Protein AF-A0A5B7CHC3-F1 (afdb_monomer)

Nearest PDB structures (foldseek):
  8jx8-assembly1_B  TM=6.098E-01  e=3.410E-05  Rattus norvegicus
  8jxa-assembly1_A  TM=5.174E-01  e=4.612E-05  Rattus norvegicus
  1xka-assembly1_L  TM=4.747E-01  e=7.038E-05  Homo sapiens
  1xkb-assembly1_A  TM=4.483E-01  e=3.410E-05  Homo sapiens
  3f6u-assembly1_L  TM=4.468E-01  e=1.949E-03  Homo sapiens

Solvent-accessible surface area (backbone atoms only — not comparable to full-atom values): 8204 Å² total; per-residue (Å²): 134,84,84,80,86,73,74,73,55,30,58,83,71,70,64,59,68,54,24,94,64,35,47,69,41,65,45,91,86,50,66,46,71,43,46,56,80,39,37,39,67,76,48,90,62,36,52,48,38,6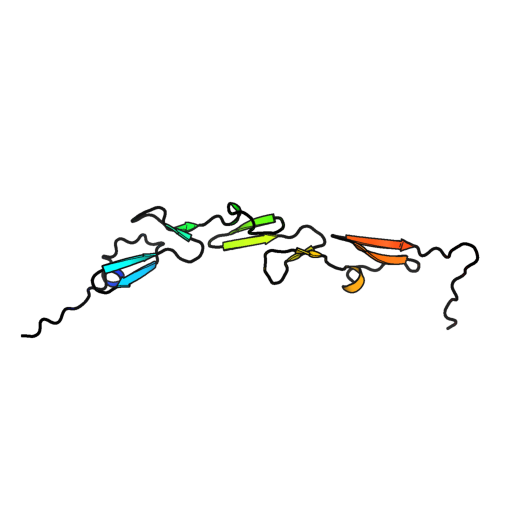9,43,62,52,65,80,46,83,89,63,35,74,64,44,64,44,66,45,94,47,39,66,46,46,45,51,60,80,40,37,40,69,34,95,83,55,26,45,64,41,68,45,49,41,60,80,71,57,79,54,83,56,57,99,63,34,46,68,41,67,44,94,44,40,68,46,65,40,73,69,74,67,58,94,95,54,79,85,83,73,84,84,125

Mean predicted aligned error: 8.52 Å

Foldseek 3Di:
DDDDDDADQCVVVVNQLEAPQWDWAGDRPHIDTHHDAQWDAPDRSGHTDGDQCVVPPQQAPDDWAGDRNGIAHDDDAQWDQDPVRHYTDGDFCQVVVVDDADPQWDWDGDRRDIDTDGPDDDPPDDDDDPDD

pLDDT: mean 89.43, std 10.65, range [47.16, 97.75]

Radius of gyration: 30.05 Å; Cα contacts (8 Å, |Δi|>4): 217; chains: 1; bounding box: 63×32×96 Å

InterPro domains:
  IPR000152 EGF-type aspartate/asparagine hydroxylation site [PS00010] (24-35)
  IPR000152 EGF-type aspartate/asparagine hydroxylation site [PS00010] (64-75)
  IPR000742 EGF-like domain [PS01186] (73-88)
  IPR000742 EGF-like domain [PS50026] (7-45)
  IPR000742 EGF-like domain [PS50026] (50-89)
  IPR000742 EGF-like domain [SM00181] (10-49)
  IPR000742 EGF-like domain [SM00181] (53-89)
  IPR001881 EGF-like calcium-binding domain [SM00179] (7-49)
  IPR001881 EGF-like calcium-binding domain [SM00179] (50-89)
  IPR001881 EGF-like calcium-binding domain [SM00179] (90-131)
  IPR009030 Growth factor receptor cysteine-rich domain superfamily [SSF57184] (2-128)
  IPR018097 EGF-like calcium-binding, conserved site [PS01187] (90-116)
  IPR026823 Complement Clr-like EGF domain [PF12662] (70-93)
  IPR049883 NOTCH1, EGF-like calcium-binding domain [PF07645] (7-48)
  IPR052080 von Willebrand factor C/EGF & Fibrillin [PTHR47333] (6-126)

Organism: Portunus trituberculatus (NCBI:txid210409)

Sequence (132 aa):
MYISDTDIDECEERLSGCHYTQICTNTWGSYVCSCAQGFRSAGPGQPCLDIDECKLRDRCQHQCHNTHGSYVCLCPPGYRLNHNQRTCDDIDECIEQSVKCGVEEVCFNQRGSYRCVAMRCPPGYQRDLPTG

Secondary structure (DSSP, 8-state):
---------TTTTT-S---TTSEEEEETTEEEEEPPTTEEE-STTPPEEE--GGGSTTS-SSEEEEETTEEEEEPPTTEEE-TTSSSEEEP-TTTTTS----TTEEEEEETTEEEEEE-PPPTT--------

Structure (mmCIF, N/CA/C/O backbone):
data_AF-A0A5B7CHC3-F1
#
_entry.id   AF-A0A5B7CHC3-F1
#
loop_
_atom_site.group_PDB
_atom_site.id
_atom_site.type_symbol
_atom_site.label_atom_id
_atom_site.label_alt_id
_atom_site.label_comp_id
_atom_site.label_asym_id
_atom_site.label_entity_id
_atom_site.label_seq_id
_atom_site.pdbx_PDB_ins_code
_atom_site.Cartn_x
_atom_site.Cartn_y
_atom_site.Cartn_z
_atom_site.occupancy
_atom_site.B_iso_or_equiv
_atom_site.auth_seq_id
_atom_site.auth_comp_id
_atom_site.auth_asym_id
_atom_site.auth_atom_id
_atom_site.pdbx_PDB_model_num
ATOM 1 N N . MET A 1 1 ? 20.941 -21.489 -51.635 1.00 53.12 1 MET A N 1
ATOM 2 C CA . MET A 1 1 ? 21.599 -20.882 -50.460 1.00 53.12 1 MET A CA 1
ATOM 3 C C . MET A 1 1 ? 20.494 -20.409 -49.542 1.00 53.12 1 MET A C 1
ATOM 5 O O . MET A 1 1 ? 19.716 -19.569 -49.970 1.00 53.12 1 MET A O 1
ATOM 9 N N . TYR A 1 2 ? 20.356 -21.005 -48.361 1.00 61.88 2 TYR A N 1
ATOM 10 C CA . TYR A 1 2 ? 19.452 -20.482 -47.340 1.00 61.88 2 TYR A CA 1
ATOM 11 C C . TYR A 1 2 ? 20.246 -19.444 -46.556 1.00 61.88 2 TYR A C 1
ATOM 13 O O . TYR A 1 2 ? 21.268 -19.785 -45.966 1.00 61.88 2 TYR A O 1
ATOM 21 N N . ILE A 1 3 ? 19.837 -18.181 -46.630 1.00 73.69 3 ILE A N 1
ATOM 22 C CA . ILE A 1 3 ? 20.342 -17.157 -45.720 1.00 73.69 3 ILE A CA 1
ATOM 23 C C . ILE A 1 3 ? 19.657 -17.455 -44.386 1.00 73.69 3 ILE A C 1
ATOM 25 O O . ILE A 1 3 ? 18.435 -17.351 -44.294 1.00 73.69 3 ILE A O 1
ATOM 29 N N . SER A 1 4 ? 20.417 -17.939 -43.404 1.00 77.88 4 SER A N 1
ATOM 30 C CA . SER A 1 4 ? 19.936 -18.058 -42.031 1.00 77.88 4 SER A CA 1
ATOM 31 C C . SER A 1 4 ? 20.089 -16.694 -41.380 1.00 77.88 4 SER A C 1
ATOM 33 O O . SER A 1 4 ? 21.214 -16.242 -41.172 1.00 77.88 4 SER A O 1
ATOM 35 N N . ASP A 1 5 ? 18.967 -16.044 -41.115 1.00 84.50 5 ASP A N 1
ATOM 36 C CA . ASP A 1 5 ? 18.957 -14.811 -40.346 1.00 84.50 5 ASP A CA 1
ATOM 37 C C . ASP A 1 5 ? 19.073 -15.163 -38.862 1.00 84.50 5 ASP A C 1
ATOM 39 O O . ASP A 1 5 ? 18.313 -15.992 -38.348 1.00 84.50 5 ASP A O 1
ATOM 43 N N . THR A 1 6 ? 20.083 -14.605 -38.205 1.00 90.44 6 THR A N 1
ATOM 44 C CA . THR A 1 6 ? 20.342 -14.816 -36.784 1.00 90.44 6 THR A CA 1
ATOM 45 C C . THR A 1 6 ? 20.194 -13.492 -36.080 1.00 90.44 6 THR A C 1
ATOM 47 O O . THR A 1 6 ? 20.844 -12.514 -36.443 1.00 90.44 6 THR A O 1
ATOM 50 N N . ASP A 1 7 ? 19.361 -13.504 -35.057 1.00 94.62 7 ASP A N 1
ATOM 51 C CA . ASP A 1 7 ? 19.134 -12.357 -34.206 1.00 94.62 7 ASP A CA 1
ATOM 52 C C . ASP A 1 7 ? 20.403 -11.993 -33.425 1.00 94.62 7 ASP A C 1
ATOM 54 O O . ASP A 1 7 ? 21.139 -12.880 -32.978 1.00 94.62 7 ASP A O 1
ATOM 58 N N . ILE A 1 8 ? 20.665 -10.696 -33.282 1.00 94.81 8 ILE A N 1
ATOM 59 C CA . ILE A 1 8 ? 21.730 -10.189 -32.417 1.00 94.81 8 ILE A CA 1
ATOM 60 C C . ILE A 1 8 ? 21.075 -9.887 -31.082 1.00 94.81 8 ILE A C 1
ATOM 62 O O . ILE A 1 8 ? 20.232 -9.006 -31.022 1.00 94.81 8 ILE A O 1
ATOM 66 N N . ASP A 1 9 ? 21.491 -10.564 -30.015 1.00 96.31 9 ASP A N 1
ATOM 67 C CA . ASP A 1 9 ? 20.992 -10.236 -28.684 1.00 96.31 9 ASP A CA 1
ATOM 68 C C . ASP A 1 9 ? 21.631 -8.933 -28.189 1.00 96.31 9 ASP A C 1
ATOM 70 O O . ASP A 1 9 ? 22.742 -8.920 -27.652 1.00 96.31 9 ASP A O 1
ATOM 74 N N . GLU A 1 10 ? 20.946 -7.802 -28.370 1.00 96.00 10 GLU A N 1
ATOM 75 C CA . GLU A 1 10 ? 21.506 -6.504 -27.994 1.00 96.00 10 GLU A CA 1
ATOM 76 C C . GLU A 1 10 ? 21.632 -6.327 -26.473 1.00 96.00 10 GLU A C 1
ATOM 78 O O . GLU A 1 10 ? 22.340 -5.419 -26.015 1.00 96.00 10 GLU A O 1
ATOM 83 N N . CYS A 1 11 ? 20.968 -7.171 -25.675 1.00 95.25 11 CYS A N 1
ATOM 84 C CA . CYS A 1 11 ? 21.082 -7.162 -24.220 1.00 95.25 11 CYS A CA 1
ATOM 85 C C . CYS A 1 11 ? 22.401 -7.798 -23.765 1.00 95.25 11 CYS A C 1
ATOM 87 O O . CYS A 1 11 ? 23.096 -7.212 -22.929 1.00 95.25 11 CYS A O 1
ATOM 89 N N . GLU A 1 12 ? 22.770 -8.944 -24.339 1.00 95.69 12 GLU A N 1
ATOM 90 C CA . GLU A 1 12 ? 24.031 -9.638 -24.041 1.00 95.69 12 GLU A CA 1
ATOM 91 C C . GLU A 1 12 ? 25.236 -8.924 -24.673 1.00 95.69 12 GLU A C 1
ATOM 93 O O . GLU A 1 12 ? 26.270 -8.733 -24.027 1.00 95.69 12 GLU A O 1
ATOM 98 N N . GLU A 1 13 ? 25.076 -8.411 -25.897 1.00 94.12 13 GLU A N 1
ATOM 99 C CA . GLU A 1 13 ? 26.128 -7.691 -26.630 1.00 94.12 13 GLU A CA 1
ATOM 100 C C . GLU A 1 13 ? 26.333 -6.242 -26.138 1.00 94.12 13 GLU A C 1
ATOM 102 O O . GLU A 1 13 ? 27.208 -5.520 -26.620 1.00 94.12 13 GLU A O 1
ATOM 107 N N . ARG A 1 14 ? 25.555 -5.795 -25.138 1.00 87.38 14 ARG A N 1
ATOM 108 C CA . ARG A 1 14 ? 25.598 -4.436 -24.553 1.00 87.38 14 ARG A CA 1
ATOM 109 C C . ARG A 1 14 ? 25.327 -3.323 -25.576 1.00 87.38 14 ARG A C 1
ATOM 111 O O . ARG A 1 14 ? 25.846 -2.212 -25.446 1.00 87.38 14 ARG A O 1
ATOM 118 N N . LEU A 1 15 ? 24.487 -3.612 -26.566 1.00 92.06 15 LEU A N 1
ATOM 119 C CA . LEU A 1 15 ? 24.080 -2.696 -27.635 1.00 92.06 15 LEU A CA 1
ATOM 120 C C . LEU A 1 15 ? 22.699 -2.065 -27.391 1.00 92.06 15 LEU A C 1
ATOM 122 O O . LEU A 1 15 ? 22.321 -1.133 -28.095 1.00 92.06 15 LEU A O 1
ATOM 126 N N . SER A 1 16 ? 21.970 -2.511 -26.364 1.00 87.12 16 SER A N 1
ATOM 127 C CA . SER A 1 16 ? 20.583 -2.118 -26.093 1.00 87.12 16 SER A CA 1
ATOM 128 C C . SER A 1 16 ? 20.361 -0.647 -25.721 1.00 87.12 16 SER A C 1
ATOM 130 O O . SER A 1 16 ? 19.226 -0.194 -25.643 1.00 87.12 16 SER A O 1
ATOM 132 N N . GLY A 1 17 ? 21.394 0.151 -25.432 1.00 89.56 17 GLY A N 1
ATOM 133 C CA . GLY A 1 17 ? 21.225 1.571 -25.066 1.00 89.56 17 GLY A CA 1
ATOM 134 C C . GLY A 1 17 ? 20.269 1.835 -23.882 1.00 89.56 17 GLY A C 1
ATOM 135 O O . GLY A 1 17 ? 19.917 2.989 -23.622 1.00 89.56 17 GLY A O 1
ATOM 136 N N . CYS A 1 18 ? 19.832 0.787 -23.172 1.00 92.06 18 CYS A N 1
ATOM 137 C CA . CYS A 1 18 ? 18.957 0.883 -22.021 1.00 92.06 18 CYS A CA 1
ATOM 138 C C . CYS A 1 18 ? 19.725 1.534 -20.874 1.00 92.06 18 CYS A C 1
ATOM 140 O O . CYS A 1 18 ? 20.927 1.319 -20.690 1.00 92.06 18 CYS A O 1
ATOM 142 N N . HIS A 1 19 ? 19.022 2.308 -20.054 1.00 93.81 19 HIS A N 1
ATOM 143 C CA . HIS A 1 19 ? 19.611 2.770 -18.806 1.00 93.81 19 HIS A CA 1
ATOM 144 C C . HIS A 1 19 ? 19.874 1.569 -17.882 1.00 93.81 19 HIS A C 1
ATOM 146 O O . HIS A 1 19 ? 19.094 0.623 -17.871 1.00 93.81 19 HIS A O 1
ATOM 152 N N . TYR A 1 20 ? 20.913 1.608 -17.040 1.00 91.38 20 TYR A N 1
ATOM 153 C CA . TYR A 1 20 ? 21.279 0.469 -16.176 1.00 91.38 20 TYR A CA 1
ATOM 154 C C . TYR A 1 20 ? 20.204 0.077 -15.139 1.00 91.38 20 TYR A C 1
ATOM 156 O O . TYR A 1 20 ? 20.304 -0.973 -14.514 1.00 91.38 20 TYR A O 1
ATOM 164 N N . THR A 1 21 ? 19.194 0.929 -14.931 1.00 92.81 21 THR A N 1
ATOM 165 C CA . THR A 1 21 ? 18.031 0.649 -14.065 1.00 92.81 21 THR A CA 1
ATOM 166 C C . THR A 1 21 ? 16.830 0.079 -14.823 1.00 92.81 21 THR A C 1
ATOM 168 O O . THR A 1 21 ? 15.804 -0.199 -14.209 1.00 92.81 21 THR A O 1
ATOM 171 N N . GLN A 1 22 ? 16.935 -0.070 -16.145 1.00 94.19 22 GLN A N 1
ATOM 172 C CA . GLN A 1 22 ? 15.923 -0.683 -16.998 1.00 94.19 22 GLN A CA 1
ATOM 173 C C . GLN A 1 22 ? 16.234 -2.163 -17.218 1.00 94.19 22 GLN A C 1
ATOM 175 O O . GLN A 1 22 ? 17.388 -2.583 -17.258 1.00 94.19 22 GLN A O 1
ATOM 180 N N . ILE A 1 23 ? 15.177 -2.944 -17.401 1.00 94.62 23 ILE A N 1
ATOM 181 C CA . ILE A 1 23 ? 15.239 -4.338 -17.817 1.00 94.62 23 ILE A CA 1
ATOM 182 C C . ILE A 1 23 ? 15.304 -4.350 -19.343 1.00 94.62 23 ILE A C 1
ATOM 184 O O . ILE A 1 23 ? 14.398 -3.835 -20.006 1.00 94.62 23 ILE A O 1
ATOM 188 N N . CYS A 1 24 ? 16.375 -4.927 -19.883 1.00 95.00 24 CYS A N 1
ATOM 189 C CA . CYS A 1 24 ? 16.508 -5.190 -21.309 1.00 95.00 24 CYS A CA 1
ATOM 190 C C . CYS A 1 24 ? 15.850 -6.528 -21.647 1.00 95.00 24 CYS A C 1
ATOM 192 O O . CYS A 1 24 ? 16.056 -7.523 -20.952 1.00 95.00 24 CYS A O 1
ATOM 194 N N . THR A 1 25 ? 15.041 -6.551 -22.698 1.00 96.69 25 THR A N 1
ATOM 195 C CA . THR A 1 25 ? 14.453 -7.773 -23.244 1.00 96.69 25 THR A CA 1
ATOM 196 C C . THR A 1 25 ? 14.730 -7.815 -24.734 1.00 96.69 25 THR A C 1
ATOM 198 O O . THR A 1 25 ? 14.245 -6.954 -25.468 1.00 96.69 25 THR A O 1
ATOM 201 N N . ASN A 1 26 ? 15.516 -8.803 -25.159 1.00 96.62 26 ASN A N 1
ATOM 202 C CA . ASN A 1 26 ? 15.815 -9.028 -26.563 1.00 96.62 26 ASN A CA 1
ATOM 203 C C . ASN A 1 26 ? 14.550 -9.485 -27.313 1.00 96.62 26 ASN A C 1
ATOM 205 O O . ASN A 1 26 ? 13.728 -10.240 -26.781 1.00 96.62 26 ASN A O 1
ATOM 209 N N . THR A 1 27 ? 14.377 -9.006 -28.537 1.00 96.44 27 THR A N 1
ATOM 210 C CA . THR A 1 27 ? 13.275 -9.358 -29.432 1.00 96.44 27 THR A CA 1
ATOM 211 C C . THR A 1 27 ? 13.824 -9.605 -30.832 1.00 96.44 27 THR A C 1
ATOM 213 O O . THR A 1 27 ? 14.905 -9.168 -31.178 1.00 96.44 27 THR A O 1
ATOM 216 N N . TRP A 1 28 ? 13.086 -10.304 -31.686 1.00 95.69 28 TRP A N 1
ATOM 217 C CA . TRP A 1 28 ? 13.629 -10.595 -33.010 1.00 95.69 28 TRP A CA 1
ATOM 218 C C . TRP A 1 28 ? 13.777 -9.312 -33.850 1.00 95.69 28 TRP A C 1
ATOM 220 O O . TRP A 1 28 ? 12.777 -8.664 -34.178 1.00 95.69 28 TRP A O 1
ATOM 230 N N . GLY A 1 29 ? 15.019 -8.958 -34.183 1.00 93.19 29 GLY A N 1
ATOM 231 C CA . GLY A 1 29 ? 15.400 -7.765 -34.937 1.00 93.19 29 GLY A CA 1
ATOM 232 C C . GLY A 1 29 ? 15.408 -6.453 -34.141 1.00 93.19 29 GLY A C 1
ATOM 233 O O . GLY A 1 29 ? 15.448 -5.393 -34.771 1.00 93.19 29 GLY A O 1
ATOM 234 N N . SER A 1 30 ? 15.297 -6.490 -32.805 1.00 94.69 30 SER A N 1
ATOM 235 C CA . SER A 1 30 ? 15.323 -5.302 -31.931 1.00 94.69 30 SER A CA 1
ATOM 236 C C . SER A 1 30 ? 15.413 -5.699 -30.453 1.00 94.69 30 SER A C 1
ATOM 238 O O . SER A 1 30 ? 15.229 -6.840 -30.078 1.00 94.69 30 SER A O 1
ATOM 240 N N . TYR A 1 31 ? 15.441 -4.730 -29.550 1.00 94.94 31 TYR A N 1
ATOM 241 C CA . TYR A 1 31 ? 15.246 -4.946 -28.117 1.00 94.94 31 TYR A CA 1
ATOM 242 C C . TYR A 1 31 ? 14.164 -4.018 -27.552 1.00 94.94 31 TYR A C 1
ATOM 244 O O . TYR A 1 31 ? 13.751 -3.036 -28.179 1.00 94.94 31 TYR A O 1
ATOM 252 N N . VAL A 1 32 ? 13.723 -4.304 -26.327 1.00 94.19 32 VAL A N 1
ATOM 253 C CA . VAL A 1 32 ? 12.817 -3.457 -25.545 1.00 94.19 32 VAL A CA 1
ATOM 254 C C . VAL A 1 32 ? 13.449 -3.142 -24.193 1.00 94.19 32 VAL A C 1
ATOM 256 O O . VAL A 1 32 ? 13.830 -4.041 -23.446 1.00 94.19 32 VAL A O 1
ATOM 259 N N . CYS A 1 33 ? 13.512 -1.854 -23.848 1.00 94.12 33 CYS A N 1
ATOM 260 C CA . CYS A 1 33 ? 13.847 -1.398 -22.500 1.00 94.12 33 CYS A CA 1
ATOM 261 C C . CYS A 1 33 ? 12.557 -1.153 -21.713 1.00 94.12 33 CYS A C 1
ATOM 263 O O . CYS A 1 33 ? 11.695 -0.383 -22.144 1.00 94.12 33 CYS A O 1
ATOM 265 N N . SER A 1 34 ? 12.434 -1.757 -20.537 1.00 94.50 34 SER A N 1
ATOM 266 C CA . SER A 1 34 ? 11.274 -1.582 -19.661 1.00 94.50 34 SER A CA 1
ATOM 267 C C . SER A 1 34 ? 11.697 -1.289 -18.224 1.00 94.50 34 SER A C 1
ATOM 269 O O . SER A 1 34 ? 12.839 -1.518 -17.835 1.00 94.50 34 SER A O 1
ATOM 271 N N . CYS A 1 35 ? 10.788 -0.735 -17.428 1.00 96.31 35 CYS A N 1
ATOM 272 C CA . CYS A 1 35 ? 11.009 -0.559 -15.998 1.00 96.31 35 CYS A CA 1
ATOM 273 C C . CYS A 1 35 ? 10.357 -1.699 -15.219 1.00 96.31 35 CYS A C 1
ATOM 275 O O . CYS A 1 35 ? 9.326 -2.228 -15.637 1.00 96.31 35 CYS A O 1
ATOM 277 N N . ALA A 1 36 ? 10.947 -2.050 -14.075 1.00 95.62 36 ALA A N 1
ATOM 278 C CA . ALA A 1 36 ? 10.325 -2.977 -13.139 1.00 95.62 36 ALA A CA 1
ATOM 279 C C . ALA A 1 36 ? 8.940 -2.467 -12.696 1.00 95.62 36 ALA A C 1
ATOM 281 O O . ALA A 1 36 ? 8.640 -1.271 -12.771 1.00 95.62 36 ALA A O 1
ATOM 282 N N . GLN A 1 37 ? 8.091 -3.376 -12.214 1.00 95.19 37 GLN A N 1
ATOM 283 C CA . GLN A 1 37 ? 6.788 -3.007 -11.662 1.00 95.19 37 GLN A CA 1
ATOM 284 C C . GLN A 1 37 ? 6.951 -1.966 -10.541 1.00 95.19 37 GLN A C 1
ATOM 286 O O . GLN A 1 37 ? 7.862 -2.080 -9.727 1.00 95.19 37 GLN A O 1
ATOM 291 N N . GLY A 1 38 ? 6.081 -0.950 -10.525 1.00 95.69 38 GLY A N 1
ATOM 292 C CA . GLY A 1 38 ? 6.177 0.181 -9.590 1.00 95.69 38 GLY A CA 1
ATOM 293 C C . GLY A 1 38 ? 7.069 1.326 -10.081 1.00 95.69 38 GLY A C 1
ATOM 294 O O . GLY A 1 38 ? 7.177 2.350 -9.419 1.00 95.69 38 GLY 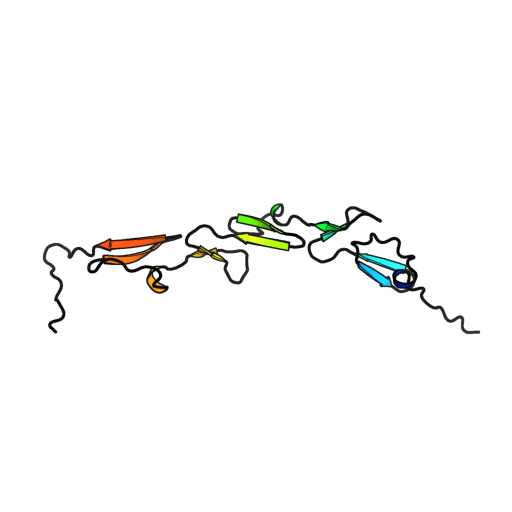A O 1
ATOM 295 N N . PHE A 1 39 ? 7.668 1.208 -11.271 1.00 96.88 39 PHE A N 1
ATOM 296 C CA . PHE A 1 39 ? 8.528 2.241 -11.843 1.00 96.88 39 PHE A CA 1
ATOM 297 C C . PHE A 1 39 ? 8.070 2.676 -13.234 1.00 96.88 39 PHE A C 1
ATOM 299 O O . PHE A 1 39 ? 7.481 1.916 -14.003 1.00 96.88 39 PHE A O 1
ATOM 306 N N . ARG A 1 40 ? 8.396 3.918 -13.590 1.00 94.25 40 ARG A N 1
ATOM 307 C CA . ARG A 1 40 ? 8.143 4.510 -14.908 1.00 94.25 40 ARG A CA 1
ATOM 308 C C . ARG A 1 40 ? 9.433 5.026 -15.531 1.00 94.25 40 ARG A C 1
ATOM 310 O O . ARG A 1 40 ? 10.299 5.552 -14.835 1.00 94.25 40 ARG A O 1
ATOM 317 N N . SER A 1 41 ? 9.543 4.951 -16.855 1.00 91.44 41 SER A N 1
ATOM 318 C CA . SER A 1 41 ? 10.669 5.553 -17.572 1.00 91.44 41 SER A CA 1
ATOM 319 C C . SER A 1 41 ? 10.568 7.080 -17.546 1.00 91.44 41 SER A C 1
ATOM 321 O O . SER A 1 41 ? 9.516 7.633 -17.879 1.00 91.44 41 SER A O 1
ATOM 323 N N . ALA A 1 42 ? 11.661 7.773 -17.229 1.00 89.75 42 ALA A N 1
ATOM 324 C CA . ALA A 1 42 ? 11.751 9.226 -17.408 1.00 89.75 42 ALA A CA 1
ATOM 325 C C . ALA A 1 42 ? 12.007 9.657 -18.870 1.00 89.75 42 ALA A C 1
ATOM 327 O O . ALA A 1 42 ? 12.008 10.849 -19.163 1.00 89.75 42 ALA A O 1
ATOM 328 N N . GLY A 1 43 ? 12.200 8.701 -19.783 1.00 85.12 43 GLY A N 1
ATOM 329 C CA . GLY A 1 43 ? 12.469 8.910 -21.207 1.00 85.12 43 GLY A CA 1
ATOM 330 C C . GLY A 1 43 ? 13.451 7.865 -21.759 1.00 85.12 43 GLY A C 1
ATOM 331 O O . GLY A 1 43 ? 13.931 7.020 -20.997 1.00 85.12 43 GLY A O 1
ATOM 332 N N . PRO A 1 44 ? 13.768 7.901 -23.066 1.00 79.62 44 PRO A N 1
ATOM 333 C CA . PRO A 1 44 ? 14.799 7.049 -23.660 1.00 79.62 44 PRO A CA 1
ATOM 334 C C . PRO A 1 44 ? 16.167 7.289 -23.005 1.00 79.62 44 PRO A C 1
ATOM 336 O O . PRO A 1 44 ? 16.567 8.438 -22.815 1.00 79.62 44 PRO A O 1
ATOM 339 N N . GLY A 1 45 ? 16.870 6.220 -22.622 1.00 80.75 45 GLY A N 1
ATOM 340 C CA . GLY A 1 45 ? 18.179 6.300 -21.955 1.00 80.75 45 GLY A CA 1
ATOM 341 C C . GLY A 1 45 ? 18.165 6.923 -20.549 1.00 80.75 45 GLY A C 1
ATOM 342 O O . GLY A 1 45 ? 19.225 7.153 -19.972 1.00 80.75 45 GLY A O 1
ATOM 343 N N . GLN A 1 46 ? 16.989 7.212 -19.985 1.00 90.81 46 GLN A N 1
ATOM 344 C CA . GLN A 1 46 ? 16.835 7.774 -18.642 1.00 90.81 46 GLN A CA 1
ATOM 345 C C . GLN A 1 46 ? 16.524 6.682 -17.607 1.00 90.81 46 GLN A C 1
ATOM 347 O O . GLN A 1 46 ? 15.971 5.637 -17.963 1.00 90.81 46 GLN A O 1
ATOM 352 N N . PRO A 1 47 ? 16.816 6.917 -16.314 1.00 94.12 47 PRO A N 1
ATOM 353 C CA . PRO A 1 47 ? 16.491 5.963 -15.267 1.00 94.12 47 PRO A CA 1
ATOM 354 C C . PRO A 1 47 ? 14.992 5.705 -15.129 1.00 94.12 47 PRO A C 1
ATOM 356 O O . PRO A 1 47 ? 14.142 6.563 -15.388 1.00 94.12 47 PRO A O 1
ATOM 359 N N . CYS A 1 48 ? 14.686 4.511 -14.633 1.00 96.38 48 CYS A N 1
ATOM 360 C CA . CYS A 1 48 ? 13.407 4.212 -14.017 1.00 96.38 48 CYS A CA 1
ATOM 361 C C . CYS A 1 48 ? 13.231 5.037 -12.740 1.00 96.38 48 CYS A C 1
ATOM 363 O O . CYS A 1 48 ? 14.083 5.020 -11.851 1.00 96.38 48 CYS A O 1
ATOM 365 N N . LEU A 1 49 ? 12.124 5.770 -12.675 1.00 96.12 49 LEU A N 1
ATOM 366 C CA . LEU A 1 49 ? 11.705 6.535 -11.512 1.00 96.12 49 LEU A CA 1
ATOM 367 C C . LEU A 1 49 ? 10.563 5.812 -10.823 1.00 96.12 49 LEU A C 1
ATOM 369 O O . LEU A 1 49 ? 9.670 5.287 -11.485 1.00 96.12 49 LEU A O 1
ATOM 373 N N . ASP A 1 50 ? 10.597 5.836 -9.503 1.00 97.50 50 ASP A N 1
ATOM 374 C CA . ASP A 1 50 ? 9.522 5.333 -8.665 1.00 97.50 50 ASP A CA 1
ATOM 375 C C . ASP A 1 50 ? 8.188 6.017 -9.010 1.00 97.50 50 ASP A C 1
ATOM 377 O O . ASP A 1 50 ? 8.128 7.232 -9.270 1.00 97.50 50 ASP A O 1
ATOM 381 N N . ILE A 1 51 ? 7.124 5.223 -9.095 1.00 96.75 51 ILE A N 1
ATOM 382 C CA . ILE A 1 51 ? 5.769 5.731 -9.276 1.00 96.75 51 ILE A CA 1
ATOM 383 C C . ILE A 1 51 ? 5.239 6.071 -7.896 1.00 96.75 51 ILE A C 1
ATOM 385 O O . ILE A 1 51 ? 5.072 5.193 -7.075 1.00 96.75 51 ILE A O 1
ATOM 389 N N . ASP A 1 52 ? 4.900 7.337 -7.675 1.00 96.44 52 ASP A N 1
ATOM 390 C CA . ASP A 1 52 ? 4.243 7.732 -6.434 1.00 96.44 52 ASP A CA 1
ATOM 391 C C . ASP A 1 52 ? 2.750 7.383 -6.493 1.00 96.44 52 ASP A C 1
ATOM 393 O O . ASP A 1 52 ? 1.940 8.175 -6.998 1.00 96.44 52 ASP A O 1
ATOM 397 N N . GLU A 1 53 ? 2.364 6.191 -6.025 1.00 96.50 53 GLU A N 1
ATOM 398 C CA . GLU A 1 53 ? 0.958 5.784 -6.055 1.00 96.50 53 GLU A CA 1
ATOM 399 C C . GLU A 1 53 ? 0.085 6.631 -5.126 1.00 96.50 53 GLU A C 1
ATOM 401 O O . GLU A 1 53 ? -1.113 6.754 -5.381 1.00 96.50 53 GLU A O 1
ATOM 406 N N . CYS A 1 54 ? 0.653 7.290 -4.112 1.00 95.81 54 CYS A N 1
ATOM 407 C CA . CYS A 1 54 ? -0.098 8.169 -3.213 1.00 95.81 54 CYS A CA 1
ATOM 408 C C . CYS A 1 54 ? -0.580 9.459 -3.890 1.00 95.81 54 CYS A C 1
ATOM 410 O O . CYS A 1 54 ? -1.494 10.116 -3.387 1.00 95.81 54 CYS A O 1
ATOM 412 N N . LYS A 1 55 ? -0.018 9.815 -5.052 1.00 95.00 55 LYS A N 1
ATOM 413 C CA . LYS A 1 55 ? -0.549 10.889 -5.909 1.00 95.00 55 LYS A CA 1
ATOM 414 C C . LYS A 1 55 ? -1.746 10.450 -6.756 1.00 95.00 55 LYS A C 1
ATOM 416 O O . LYS A 1 55 ? -2.403 11.298 -7.364 1.00 95.00 55 LYS A O 1
ATOM 421 N N . LEU A 1 56 ? -2.041 9.152 -6.817 1.00 88.69 56 LEU A N 1
ATOM 422 C CA . LEU A 1 56 ? -3.206 8.614 -7.513 1.00 88.69 56 LEU A CA 1
ATOM 423 C C . LEU A 1 56 ? -4.412 8.588 -6.564 1.00 88.69 56 LEU A C 1
ATOM 425 O O . LEU A 1 56 ? -4.289 8.269 -5.382 1.00 88.69 56 LEU A O 1
ATOM 429 N N . ARG A 1 57 ? -5.602 8.910 -7.084 1.00 85.38 57 ARG A N 1
ATOM 430 C CA . ARG A 1 57 ? -6.840 8.868 -6.290 1.00 85.38 57 ARG A CA 1
ATOM 431 C C . ARG A 1 57 ? -7.196 7.427 -5.897 1.00 85.38 57 ARG A C 1
ATOM 433 O O . ARG A 1 57 ? -6.865 6.485 -6.615 1.00 85.38 57 ARG A O 1
ATOM 440 N N . ASP A 1 58 ? -7.869 7.284 -4.755 1.00 85.69 58 ASP A N 1
ATOM 441 C CA . ASP A 1 58 ? -8.532 6.052 -4.295 1.00 85.69 58 ASP A CA 1
ATOM 442 C C . ASP A 1 58 ? -7.618 4.819 -4.102 1.00 85.69 58 ASP A C 1
ATOM 444 O O . ASP A 1 58 ? -8.053 3.669 -4.208 1.00 85.69 58 ASP A O 1
ATOM 448 N N . ARG A 1 59 ? -6.327 5.028 -3.800 1.00 91.56 59 ARG A N 1
ATOM 449 C CA . ARG A 1 59 ? -5.379 3.930 -3.517 1.00 91.56 59 ARG A CA 1
ATOM 450 C C . ARG A 1 59 ? -5.482 3.366 -2.103 1.00 91.56 59 ARG A C 1
ATOM 452 O O . ARG A 1 59 ? -5.379 2.150 -1.955 1.00 91.56 59 ARG A O 1
ATOM 459 N N . CYS A 1 60 ? -5.707 4.224 -1.112 1.00 95.50 60 CYS A N 1
ATOM 460 C CA . CYS A 1 60 ? -5.855 3.880 0.303 1.00 95.50 60 CYS A CA 1
ATOM 461 C C . CYS A 1 60 ? -7.131 4.515 0.865 1.00 95.50 60 CYS A C 1
ATOM 463 O O . CYS A 1 60 ? -7.494 5.614 0.454 1.00 95.50 60 CYS A O 1
ATOM 465 N N . GLN A 1 61 ? -7.783 3.857 1.830 1.00 95.44 61 GLN A N 1
ATOM 466 C CA . GLN A 1 61 ? -8.940 4.424 2.538 1.00 95.44 61 GLN A CA 1
ATOM 467 C C . GLN A 1 61 ? -8.547 5.605 3.435 1.00 95.44 61 GLN A C 1
ATOM 469 O O . GLN A 1 61 ? -9.304 6.564 3.558 1.00 95.44 61 GLN A O 1
ATOM 474 N N . HIS A 1 62 ? -7.382 5.515 4.081 1.00 94.25 62 HIS A N 1
ATOM 475 C CA . HIS A 1 62 ? -6.868 6.537 4.989 1.00 94.25 62 HIS A CA 1
ATOM 476 C C . HIS A 1 62 ? -5.501 7.034 4.507 1.00 94.25 62 HIS A C 1
ATOM 478 O O . HIS A 1 62 ? -5.400 7.639 3.442 1.00 94.25 62 HIS A O 1
ATOM 484 N N . GLN A 1 63 ? -4.439 6.802 5.276 1.00 95.50 63 GLN A N 1
ATOM 485 C CA . GLN A 1 63 ? -3.124 7.339 4.970 1.00 95.50 63 GLN A CA 1
ATOM 486 C C . GLN A 1 63 ? -2.399 6.446 3.956 1.00 95.50 63 GLN A C 1
ATOM 488 O O . GLN A 1 63 ? -2.451 5.221 4.041 1.00 95.50 63 GLN A O 1
ATOM 493 N N . CYS A 1 64 ? -1.715 7.075 3.003 1.00 97.06 64 CYS A N 1
ATOM 494 C CA . CYS A 1 64 ? -0.855 6.414 2.028 1.00 97.06 64 CYS A CA 1
ATOM 495 C C . CYS A 1 64 ? 0.599 6.805 2.290 1.00 97.06 64 CYS A C 1
ATOM 497 O O . CYS A 1 64 ? 0.891 7.981 2.524 1.00 97.06 64 CYS A O 1
ATOM 499 N N . HIS A 1 65 ? 1.499 5.829 2.246 1.00 96.88 65 HIS A N 1
ATOM 500 C CA . HIS A 1 65 ? 2.934 6.048 2.308 1.00 96.88 65 HIS A CA 1
ATOM 501 C C . HIS A 1 65 ? 3.603 5.401 1.099 1.00 96.88 65 HIS A C 1
ATOM 503 O O . HIS A 1 65 ? 3.556 4.182 0.933 1.00 96.88 65 HIS A O 1
ATOM 509 N N . ASN A 1 66 ? 4.208 6.234 0.259 1.00 97.31 66 ASN A N 1
ATOM 510 C CA . ASN A 1 66 ? 4.914 5.783 -0.926 1.00 97.31 66 ASN A CA 1
ATOM 511 C C . ASN A 1 66 ? 6.233 5.113 -0.528 1.00 97.31 66 ASN A C 1
ATOM 513 O O . ASN A 1 66 ? 6.971 5.655 0.298 1.00 97.31 66 ASN A O 1
ATOM 517 N N . THR A 1 67 ? 6.537 3.959 -1.108 1.00 97.25 67 THR A N 1
ATOM 518 C CA . THR A 1 67 ? 7.772 3.210 -0.861 1.00 97.25 67 THR A CA 1
ATOM 519 C C . THR A 1 67 ? 8.488 2.946 -2.182 1.00 97.25 67 THR A C 1
ATOM 521 O O . THR A 1 67 ? 7.966 3.195 -3.255 1.00 97.25 67 THR A O 1
ATOM 524 N N . HIS A 1 68 ? 9.740 2.499 -2.138 1.00 96.19 68 HIS A N 1
ATOM 525 C CA . HIS A 1 68 ? 10.468 2.240 -3.378 1.00 96.19 68 HIS A CA 1
ATOM 526 C C . HIS A 1 68 ? 9.887 1.013 -4.102 1.00 96.19 68 HIS A C 1
ATOM 528 O O . HIS A 1 68 ? 9.993 -0.107 -3.599 1.00 96.19 68 HIS A O 1
ATOM 534 N N . GLY A 1 69 ? 9.302 1.232 -5.277 1.00 95.56 69 GLY A N 1
ATOM 535 C CA . GLY A 1 69 ? 8.668 0.234 -6.135 1.00 95.56 69 GLY A CA 1
ATOM 536 C C . GLY A 1 69 ? 7.247 -0.157 -5.729 1.00 95.56 69 GLY A C 1
ATOM 537 O O . GLY A 1 69 ? 6.724 -1.126 -6.281 1.00 95.56 69 GLY A O 1
ATOM 538 N N . SER A 1 70 ? 6.645 0.519 -4.744 1.00 96.06 70 SER A N 1
ATOM 539 C CA . SER A 1 70 ? 5.296 0.218 -4.252 1.00 96.06 70 SER A CA 1
ATOM 540 C C . SER A 1 70 ? 4.776 1.322 -3.320 1.00 96.06 70 SER A C 1
ATOM 542 O O . SER A 1 70 ? 5.366 2.379 -3.150 1.00 96.06 70 SER A O 1
ATOM 544 N N . TYR A 1 71 ? 3.692 1.033 -2.610 1.00 96.88 71 TYR A N 1
ATOM 545 C CA . TYR A 1 71 ? 3.157 1.866 -1.548 1.00 96.88 71 TYR A CA 1
ATOM 546 C C . TYR A 1 71 ? 2.540 1.002 -0.451 1.00 96.88 71 TYR A C 1
ATOM 548 O O . TYR A 1 71 ? 2.206 -0.168 -0.653 1.00 96.88 71 TYR A O 1
ATOM 556 N N . VAL A 1 72 ? 2.357 1.590 0.728 1.00 96.81 72 VAL A N 1
ATOM 557 C CA . VAL A 1 72 ? 1.634 0.964 1.836 1.00 96.81 72 VAL A CA 1
ATOM 558 C C . VAL A 1 72 ? 0.526 1.881 2.336 1.00 96.81 72 VAL A C 1
ATOM 560 O O . VAL A 1 72 ? 0.703 3.095 2.461 1.00 96.81 72 VAL A O 1
ATOM 563 N N . CYS A 1 73 ? -0.631 1.294 2.630 1.00 97.75 73 CYS A N 1
ATOM 564 C CA . CYS A 1 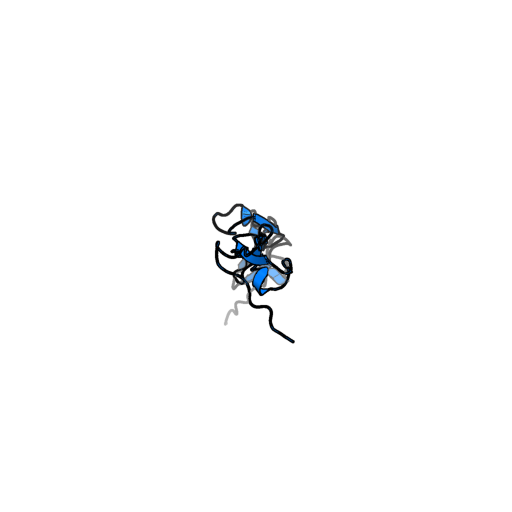73 ? -1.725 1.992 3.290 1.00 97.75 73 CYS A CA 1
ATOM 565 C C . CYS A 1 73 ? -1.620 1.812 4.803 1.00 97.75 73 CYS A C 1
ATOM 567 O O . CYS A 1 73 ? -1.328 0.721 5.294 1.00 97.75 73 CYS A O 1
ATOM 569 N N . LEU A 1 74 ? -1.879 2.885 5.542 1.00 96.75 74 LEU A N 1
ATOM 570 C CA . LEU A 1 74 ? -1.828 2.911 6.997 1.00 96.75 74 LEU A CA 1
ATOM 571 C C . LEU A 1 74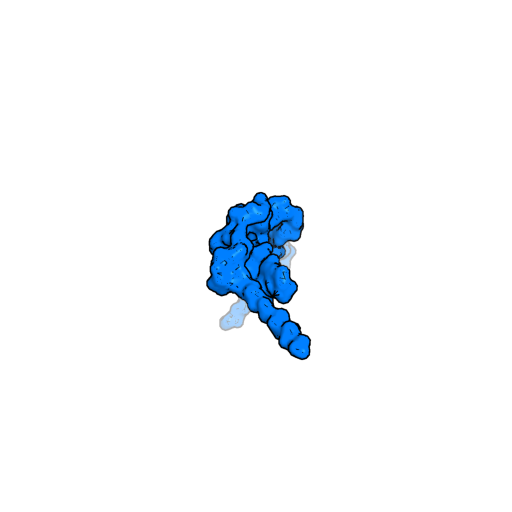 ? -3.208 3.245 7.556 1.00 96.75 74 LEU A C 1
ATOM 573 O O . LEU A 1 74 ? -3.925 4.107 7.033 1.00 96.75 74 LEU A O 1
ATOM 577 N N . CYS A 1 75 ? -3.560 2.555 8.636 1.00 97.75 75 CYS A N 1
ATOM 578 C CA . CYS A 1 75 ? -4.820 2.745 9.333 1.00 97.75 75 CYS A CA 1
ATOM 579 C C . CYS A 1 75 ? -4.648 3.660 10.550 1.00 97.75 75 CYS A C 1
ATOM 581 O O . CYS A 1 75 ? -3.594 3.636 11.189 1.00 97.75 75 CYS A O 1
ATOM 583 N N . PRO A 1 76 ? -5.666 4.476 10.875 1.00 97.31 76 PRO A N 1
ATOM 584 C CA . PRO A 1 76 ? -5.663 5.260 12.102 1.00 97.31 76 PRO A CA 1
ATOM 585 C C . PRO A 1 76 ? -5.683 4.346 13.344 1.00 97.31 76 PRO A C 1
ATOM 587 O O . PRO A 1 76 ? -6.022 3.165 13.233 1.00 97.31 76 PRO A O 1
ATOM 590 N N . PRO A 1 77 ? -5.342 4.871 14.537 1.00 95.69 77 PRO A N 1
ATOM 591 C CA . PRO A 1 77 ? -5.435 4.114 15.786 1.00 95.69 77 PRO A CA 1
ATOM 592 C C . PRO A 1 77 ? -6.830 3.508 15.995 1.00 95.69 77 PRO A C 1
ATOM 594 O O . PRO A 1 77 ? -7.827 4.147 15.663 1.00 95.69 77 PRO A O 1
ATOM 597 N N . GLY A 1 78 ? -6.886 2.287 16.535 1.00 95.69 78 GLY A N 1
ATOM 598 C CA . GLY A 1 78 ? -8.134 1.525 16.704 1.00 95.69 78 GLY A CA 1
ATOM 599 C C . GLY A 1 78 ? -8.581 0.753 15.456 1.00 95.69 78 GLY A C 1
ATOM 600 O O . GLY A 1 78 ? -9.621 0.109 15.472 1.00 95.69 78 GLY A O 1
ATOM 601 N N . TYR A 1 79 ? -7.798 0.783 14.374 1.00 97.44 79 TYR A N 1
ATOM 602 C CA . TYR A 1 79 ? -8.089 0.044 13.147 1.00 97.44 79 TYR A CA 1
ATOM 603 C C . TYR A 1 79 ? -6.898 -0.805 12.709 1.00 97.44 79 TYR A C 1
ATOM 605 O O . TYR A 1 79 ? -5.738 -0.454 12.935 1.00 97.44 79 TYR A O 1
ATOM 613 N N . ARG A 1 80 ? -7.186 -1.897 12.000 1.00 95.94 80 ARG A N 1
ATOM 614 C CA . ARG A 1 80 ? -6.187 -2.747 11.346 1.00 95.94 80 ARG A CA 1
ATOM 615 C C . ARG A 1 80 ? -6.348 -2.725 9.835 1.00 95.94 80 ARG A C 1
ATOM 617 O O . ARG A 1 80 ? -7.450 -2.565 9.314 1.00 95.94 80 ARG A O 1
ATOM 624 N N . LEU A 1 81 ? -5.238 -2.913 9.128 1.00 97.44 81 LEU A N 1
ATOM 625 C CA . LEU A 1 81 ? -5.258 -3.011 7.675 1.00 97.44 81 LEU A CA 1
ATOM 626 C C . LEU A 1 81 ? -5.949 -4.312 7.251 1.00 97.44 81 LEU A C 1
ATOM 628 O O . LEU A 1 81 ? -5.584 -5.396 7.705 1.00 97.44 81 LEU A O 1
ATOM 632 N N . ASN A 1 82 ? -6.948 -4.188 6.383 1.00 96.50 82 ASN A N 1
ATOM 633 C CA . ASN A 1 82 ? -7.690 -5.308 5.820 1.00 96.50 82 ASN A CA 1
ATOM 634 C C . ASN A 1 82 ? -6.788 -6.134 4.877 1.00 96.50 82 ASN A C 1
ATOM 636 O O . ASN A 1 82 ? -5.780 -5.650 4.357 1.00 96.50 82 ASN A O 1
ATOM 640 N N . HIS A 1 83 ? -7.180 -7.377 4.592 1.00 95.75 83 HIS A N 1
ATOM 641 C CA . HIS A 1 83 ? -6.520 -8.274 3.638 1.00 95.75 83 HIS A CA 1
ATOM 642 C C . HIS A 1 83 ? -6.325 -7.686 2.235 1.00 95.75 83 HIS A C 1
ATOM 644 O O . HIS A 1 83 ? -5.377 -8.056 1.547 1.00 95.75 83 HIS A O 1
ATOM 650 N N . ASN A 1 84 ? -7.187 -6.760 1.806 1.00 94.94 84 ASN A N 1
ATOM 651 C CA . ASN A 1 84 ? -7.017 -6.061 0.529 1.00 94.94 84 ASN A CA 1
ATOM 652 C C . ASN A 1 84 ? -5.881 -5.013 0.532 1.00 94.94 84 ASN A C 1
ATOM 654 O O . ASN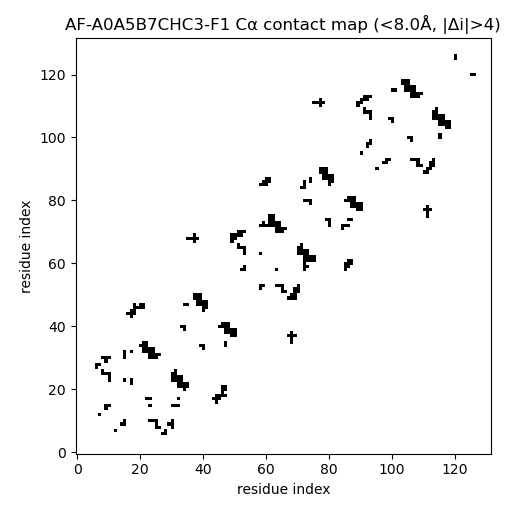 A 1 84 ? -5.647 -4.387 -0.499 1.00 94.94 84 ASN A O 1
ATOM 658 N N . GLN A 1 85 ? -5.214 -4.806 1.676 1.00 95.62 85 GLN A N 1
ATOM 659 C CA . GLN A 1 85 ? -4.112 -3.863 1.900 1.00 95.62 85 GLN A CA 1
ATOM 660 C C . GLN A 1 85 ? -4.4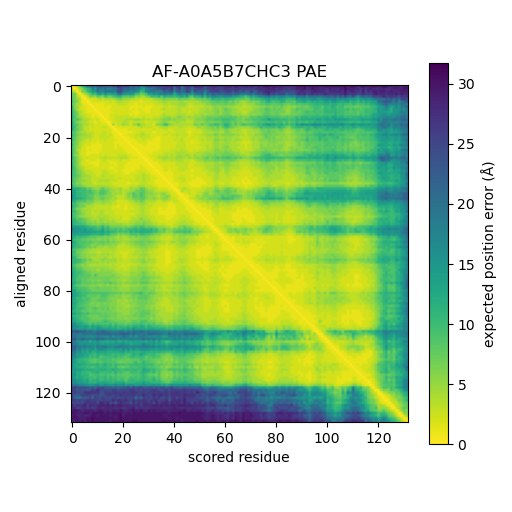45 -2.390 1.617 1.00 95.62 85 GLN A C 1
ATOM 662 O O . GLN A 1 85 ? -3.546 -1.573 1.432 1.00 95.62 85 GLN A O 1
ATOM 667 N N . ARG A 1 86 ? -5.733 -2.028 1.581 1.00 95.75 86 ARG A N 1
ATOM 668 C CA . ARG A 1 86 ? -6.200 -0.679 1.220 1.00 95.75 86 ARG A CA 1
ATOM 669 C C . ARG A 1 86 ? -7.208 -0.100 2.192 1.00 95.75 86 ARG A C 1
ATOM 671 O O . ARG A 1 86 ? -7.193 1.108 2.429 1.00 95.75 86 ARG A O 1
ATOM 678 N N . THR A 1 87 ? -8.092 -0.941 2.713 1.00 96.62 87 THR A N 1
ATOM 679 C CA . THR A 1 87 ? -9.135 -0.546 3.657 1.00 96.62 87 THR A CA 1
ATOM 680 C C . THR A 1 87 ? -8.746 -0.894 5.082 1.00 96.62 87 THR A C 1
ATOM 682 O O . THR A 1 87 ? -7.847 -1.696 5.324 1.00 96.62 87 THR A O 1
ATOM 685 N N . CYS A 1 88 ? -9.425 -0.261 6.025 1.00 97.38 88 CYS A N 1
ATOM 686 C CA . CYS A 1 88 ? -9.179 -0.398 7.445 1.00 97.38 88 CYS A CA 1
ATOM 687 C C . CYS A 1 88 ? -10.421 -0.957 8.120 1.00 97.38 88 CYS A C 1
ATOM 689 O O . CYS A 1 88 ? -11.499 -0.366 8.015 1.00 97.38 88 CYS A O 1
ATOM 691 N N . ASP A 1 89 ? -10.237 -2.069 8.819 1.00 96.81 89 ASP A N 1
ATOM 692 C CA . ASP A 1 89 ? -11.268 -2.677 9.643 1.00 96.81 89 ASP A CA 1
ATOM 693 C C . ASP A 1 89 ? -11.110 -2.185 11.075 1.00 96.81 89 ASP A C 1
ATOM 695 O O . ASP A 1 89 ? -9.995 -2.055 11.583 1.00 96.81 89 ASP A O 1
ATOM 699 N N . ASP A 1 90 ? -12.240 -1.903 11.704 1.00 97.25 90 ASP A N 1
ATOM 700 C CA . ASP A 1 90 ? -12.314 -1.593 13.124 1.00 97.25 90 ASP A CA 1
ATOM 701 C C . ASP A 1 90 ? -11.798 -2.780 13.951 1.00 97.25 90 ASP A C 1
ATOM 703 O O . ASP A 1 90 ? -12.112 -3.935 13.641 1.00 97.25 90 ASP A O 1
ATOM 707 N N . ILE A 1 91 ? -10.975 -2.506 14.961 1.00 96.62 91 ILE A N 1
ATOM 708 C CA . ILE A 1 91 ? -10.528 -3.527 15.910 1.00 96.62 91 ILE A CA 1
ATOM 709 C C . ILE A 1 91 ? -11.597 -3.623 16.989 1.00 96.62 91 ILE A C 1
ATOM 711 O O . ILE A 1 91 ? -11.835 -2.649 17.682 1.00 96.62 91 ILE A O 1
ATOM 715 N N . ASP A 1 92 ? -12.209 -4.793 17.159 1.00 95.94 92 ASP A N 1
ATOM 716 C CA . ASP A 1 92 ? -13.178 -4.989 18.237 1.00 95.94 92 ASP A CA 1
ATOM 717 C C . ASP A 1 92 ? -12.443 -5.352 19.530 1.00 95.94 92 ASP A C 1
ATOM 719 O O . ASP A 1 92 ? -12.138 -6.521 19.793 1.00 95.94 92 ASP A O 1
ATOM 723 N N . GLU A 1 93 ? -12.137 -4.350 20.354 1.00 95.38 93 GLU A N 1
ATOM 724 C CA . GLU A 1 93 ? -11.364 -4.556 21.583 1.00 95.38 93 GLU A CA 1
ATOM 725 C C . GLU A 1 93 ? -12.116 -5.395 22.627 1.00 95.38 93 GLU A C 1
ATOM 727 O O . GLU A 1 93 ? -11.494 -5.999 23.509 1.00 95.38 93 GLU A O 1
ATOM 732 N N . CYS A 1 94 ? -13.447 -5.474 22.514 1.00 92.31 94 CYS A N 1
ATOM 733 C CA . CYS A 1 94 ? -14.286 -6.278 23.393 1.00 92.31 94 CYS A CA 1
ATOM 734 C C . CYS A 1 94 ? -14.180 -7.774 23.074 1.00 92.31 94 CYS A C 1
ATOM 736 O O . CYS A 1 94 ? -14.154 -8.594 23.994 1.00 92.31 94 CYS A O 1
ATOM 738 N N . ILE A 1 95 ? -14.116 -8.141 21.789 1.00 92.31 95 ILE A N 1
ATOM 739 C CA . ILE A 1 95 ? -13.989 -9.540 21.350 1.00 92.31 95 ILE A CA 1
ATOM 740 C C . ILE A 1 95 ? -12.533 -10.000 21.401 1.00 92.31 95 ILE A C 1
ATOM 742 O O . ILE A 1 95 ? -12.255 -11.121 21.829 1.00 92.31 95 ILE A O 1
ATOM 746 N N . GLU A 1 96 ? -11.598 -9.142 20.995 1.00 90.25 96 GLU A N 1
ATOM 747 C CA . GLU A 1 96 ? -10.172 -9.477 20.948 1.00 90.25 96 GLU A CA 1
ATOM 748 C C . GLU A 1 96 ? -9.525 -9.544 22.343 1.00 90.25 96 GLU A C 1
ATOM 750 O O . GLU A 1 96 ? -8.360 -9.919 22.467 1.00 90.25 96 GLU A O 1
ATOM 755 N N . GLN A 1 97 ? -10.285 -9.232 23.403 1.00 74.19 97 GLN A N 1
ATOM 756 C CA . GLN A 1 97 ? -9.860 -9.251 24.811 1.00 74.19 97 GLN A CA 1
ATOM 757 C C . GLN A 1 97 ? -8.610 -8.404 25.084 1.00 74.19 97 GLN A C 1
ATOM 759 O O . GLN A 1 97 ? -7.906 -8.609 26.077 1.00 74.19 97 GLN A O 1
ATOM 764 N N . SER A 1 98 ? -8.345 -7.423 24.222 1.00 80.00 98 SER A N 1
ATOM 765 C CA . SER A 1 98 ? -7.288 -6.435 24.421 1.00 80.00 98 SER A CA 1
ATOM 766 C C . SER A 1 98 ? -7.636 -5.462 25.550 1.00 80.00 98 SER A C 1
ATOM 768 O O . SER A 1 98 ? -6.741 -4.805 26.084 1.00 80.00 98 SER A O 1
ATOM 770 N N . VAL A 1 99 ? -8.905 -5.426 25.982 1.00 83.38 99 VAL A N 1
ATO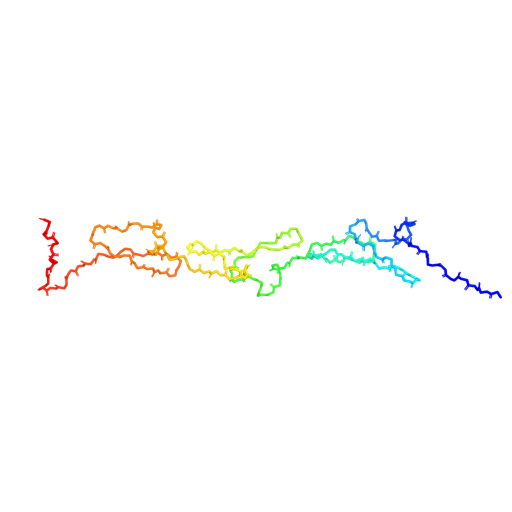M 771 C CA . VAL A 1 99 ? -9.342 -4.708 27.177 1.00 83.38 99 VAL A CA 1
ATOM 772 C C . VAL A 1 99 ? -10.109 -5.587 28.167 1.00 83.38 99 VAL A C 1
ATOM 774 O O . VAL A 1 99 ? -10.856 -6.494 27.802 1.00 83.38 99 VAL A O 1
ATOM 777 N N . LYS A 1 100 ? -9.960 -5.267 29.457 1.00 84.38 100 LYS A N 1
ATOM 778 C CA . LYS A 1 100 ? -10.835 -5.725 30.540 1.00 84.38 100 LYS A CA 1
ATOM 779 C C . LYS A 1 100 ? -11.525 -4.522 31.176 1.00 84.38 100 LYS A C 1
ATOM 781 O O . LYS A 1 100 ? -10.862 -3.692 31.793 1.00 84.38 100 LYS A O 1
ATOM 786 N N . CYS A 1 101 ? -12.843 -4.444 31.023 1.00 87.62 101 CYS A N 1
ATOM 787 C CA . CYS A 1 101 ? -13.664 -3.478 31.751 1.00 87.62 101 CYS A CA 1
ATOM 788 C C . CYS A 1 101 ? -13.751 -3.834 33.246 1.00 87.62 101 CYS A C 1
ATOM 790 O O . CYS A 1 101 ? -13.427 -4.956 33.648 1.00 87.62 101 CYS A O 1
ATOM 792 N N . GLY A 1 102 ? -14.181 -2.877 34.075 1.00 86.00 102 GLY A N 1
ATOM 793 C CA . GLY A 1 102 ? -14.397 -3.095 35.504 1.00 86.00 102 GLY A CA 1
ATOM 794 C C . GLY A 1 102 ? -15.460 -4.161 35.808 1.00 86.00 102 GLY A C 1
ATOM 795 O O . GLY A 1 102 ? -16.259 -4.536 34.956 1.00 86.00 102 GLY A O 1
ATOM 796 N N . VAL A 1 103 ? -15.494 -4.634 37.060 1.00 79.62 103 VAL A N 1
ATOM 797 C CA . VAL A 1 103 ? -16.348 -5.756 37.518 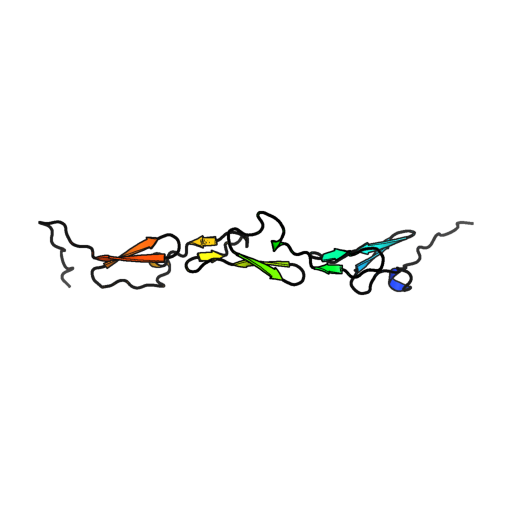1.00 79.62 103 VAL A CA 1
ATOM 798 C C . VAL A 1 103 ? -17.850 -5.524 37.266 1.00 79.62 103 VAL A C 1
ATOM 800 O O . VAL A 1 103 ? -18.594 -6.474 37.038 1.00 79.62 103 VAL A O 1
ATOM 803 N N . GLU A 1 104 ? -18.302 -4.268 37.259 1.00 83.06 104 GLU A N 1
ATOM 804 C CA . GLU A 1 104 ? -19.703 -3.883 37.007 1.00 83.06 104 GLU A CA 1
ATOM 805 C C . GLU A 1 104 ? -19.909 -3.181 35.656 1.00 83.06 104 GLU A C 1
ATOM 807 O O . GLU A 1 104 ? -20.935 -2.534 35.414 1.00 83.06 104 GLU A O 1
ATOM 812 N N . GLU A 1 105 ? -18.934 -3.299 34.762 1.00 87.88 105 GLU A N 1
ATOM 813 C CA . GLU A 1 105 ? -18.949 -2.656 33.461 1.00 87.88 105 GLU A CA 1
ATOM 814 C C . GLU A 1 105 ? -19.074 -3.678 32.338 1.00 87.88 105 GLU A C 1
ATOM 816 O O . GLU A 1 105 ? -18.564 -4.795 32.406 1.00 87.88 105 GLU A O 1
ATOM 821 N N . VAL A 1 106 ? -19.748 -3.269 31.268 1.00 87.88 106 VAL A N 1
ATOM 822 C CA . VAL A 1 106 ? -19.820 -4.044 30.032 1.00 87.88 106 VAL A CA 1
ATOM 823 C C . VAL A 1 106 ? -19.109 -3.284 28.928 1.00 87.88 106 VAL A C 1
ATOM 825 O O . VAL A 1 106 ? -19.249 -2.065 28.806 1.00 87.88 106 VAL A O 1
ATOM 828 N N . CYS A 1 107 ? -18.320 -4.022 28.153 1.00 92.00 107 CYS A N 1
ATOM 829 C CA . CYS A 1 107 ? -17.597 -3.494 27.009 1.00 92.00 107 CYS A CA 1
ATOM 830 C C . CYS A 1 107 ? -18.547 -3.306 25.825 1.00 92.00 107 CYS A C 1
ATOM 832 O O . CYS A 1 107 ? -19.316 -4.208 25.490 1.00 92.00 107 CYS A O 1
ATOM 834 N N . PHE A 1 108 ? -18.475 -2.141 25.186 1.00 93.12 108 PHE A N 1
ATOM 835 C CA . PHE A 1 108 ? -19.143 -1.848 23.925 1.00 93.12 108 PHE A CA 1
ATOM 836 C C . PHE A 1 108 ? -18.112 -1.369 22.912 1.00 93.12 108 PHE A C 1
ATOM 838 O O . PHE A 1 108 ? -17.487 -0.326 23.126 1.00 93.12 108 PHE A O 1
ATOM 845 N N . ASN A 1 109 ? -17.989 -2.105 21.809 1.00 94.00 109 ASN A N 1
ATOM 846 C CA . ASN A 1 109 ? -17.140 -1.716 20.696 1.00 94.00 109 ASN A CA 1
ATOM 847 C C . ASN A 1 109 ? -17.696 -0.459 20.000 1.00 94.00 109 ASN A C 1
ATOM 849 O O . ASN A 1 109 ? -18.917 -0.273 19.892 1.00 94.00 109 ASN A O 1
ATOM 853 N N . GLN A 1 110 ? -16.809 0.423 19.555 1.00 95.00 110 GLN A N 1
ATOM 854 C CA . GLN A 1 110 ? -17.109 1.644 18.819 1.00 95.00 110 GLN A CA 1
ATOM 855 C C . GLN A 1 110 ? -16.105 1.818 17.674 1.00 95.00 110 GLN A C 1
ATOM 857 O O . GLN A 1 110 ? -14.984 1.352 17.715 1.00 95.00 110 GLN A O 1
ATOM 862 N N . ARG A 1 111 ? -16.472 2.564 16.632 1.00 95.56 111 ARG A N 1
ATOM 863 C CA . ARG A 1 111 ? -15.537 2.804 15.525 1.00 95.56 111 ARG A CA 1
ATOM 864 C C . ARG A 1 111 ? -14.269 3.530 16.002 1.00 95.56 111 ARG A C 1
ATOM 866 O O . ARG A 1 111 ? -14.334 4.719 16.317 1.00 95.56 111 ARG A O 1
ATOM 873 N N . GLY A 1 112 ? -13.135 2.839 15.973 1.00 94.50 112 GLY A N 1
ATOM 874 C CA . GLY A 1 112 ? -11.803 3.286 16.367 1.00 94.50 112 GLY A CA 1
ATOM 875 C C . GLY A 1 112 ? -11.520 3.245 17.867 1.00 94.50 112 GLY A C 1
ATOM 876 O O . GLY A 1 112 ? -10.519 3.830 18.285 1.00 94.50 112 GLY A O 1
ATOM 877 N N . SER A 1 113 ? -12.406 2.668 18.684 1.00 94.75 113 SER A N 1
ATOM 878 C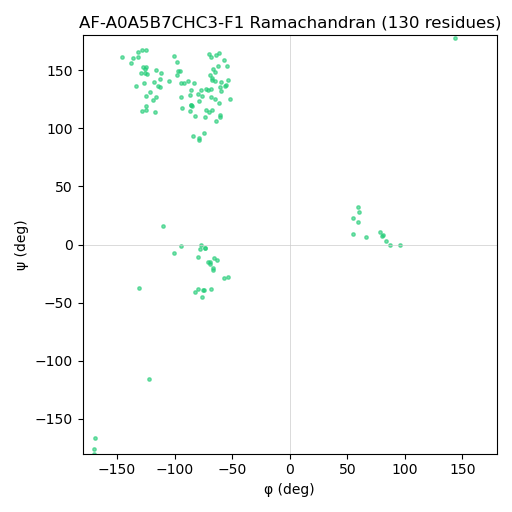 CA . SER A 1 113 ? -12.233 2.600 20.137 1.00 94.75 113 SER A CA 1
ATOM 879 C C . SER A 1 113 ? -13.258 1.676 20.799 1.00 94.75 113 SER A C 1
ATOM 881 O O . SER A 1 113 ? -14.183 1.179 20.186 1.00 94.75 113 SER A O 1
ATOM 883 N N . TYR A 1 114 ? -13.238 1.607 22.120 1.00 94.38 114 TYR A N 1
ATOM 884 C CA . TYR A 1 114 ? -14.281 0.968 22.905 1.00 94.38 114 TYR A CA 1
ATOM 885 C C . TYR A 1 114 ? -14.709 1.886 24.040 1.00 94.38 114 TYR A C 1
ATOM 887 O O . TYR A 1 114 ? -14.024 2.839 24.421 1.00 94.38 114 TYR A O 1
ATOM 895 N N . ARG A 1 115 ? -15.842 1.557 24.651 1.00 93.50 115 ARG A N 1
ATOM 896 C CA . ARG A 1 115 ? -16.205 2.127 25.946 1.00 93.50 115 ARG A CA 1
ATOM 897 C C . ARG A 1 115 ? -16.683 1.051 26.900 1.00 93.50 115 ARG A C 1
ATOM 899 O O . ARG A 1 115 ? -17.497 0.199 26.549 1.00 93.50 115 ARG A O 1
ATOM 906 N N . CYS A 1 116 ? -16.212 1.145 28.133 1.00 92.25 116 CYS A N 1
ATOM 907 C CA . CYS A 1 116 ? -16.780 0.421 29.255 1.00 92.25 116 CYS A CA 1
ATOM 908 C C . CYS A 1 116 ? -17.914 1.264 29.830 1.00 92.25 116 CYS A C 1
ATOM 910 O O . CYS A 1 116 ? -17.755 2.462 30.069 1.00 92.25 116 CYS A O 1
ATOM 912 N N . VAL A 1 117 ? -19.086 0.662 30.001 1.00 89.75 117 VAL A N 1
ATOM 913 C CA . VAL A 1 117 ? -20.224 1.346 30.616 1.00 89.75 117 VAL A CA 1
ATOM 914 C C . VAL A 1 117 ? -20.676 0.583 31.838 1.00 89.75 117 VAL A C 1
ATOM 916 O O . VAL A 1 117 ? -20.892 -0.628 31.780 1.00 89.75 117 VAL A O 1
ATOM 919 N N . ALA A 1 118 ? -20.850 1.306 32.940 1.00 85.56 118 ALA A N 1
ATOM 920 C CA . ALA A 1 118 ? -21.444 0.749 34.140 1.00 85.56 118 ALA A CA 1
ATOM 921 C C . ALA A 1 118 ? -22.876 0.301 33.834 1.00 85.56 118 ALA A C 1
ATOM 923 O O . ALA A 1 118 ? -23.727 1.111 33.446 1.00 85.56 118 ALA A O 1
ATOM 924 N N . MET A 1 119 ? -23.162 -0.980 34.044 1.00 72.06 119 MET A N 1
ATOM 925 C CA . MET A 1 119 ? -24.538 -1.454 34.044 1.00 72.06 119 MET A CA 1
ATOM 926 C C . MET A 1 119 ? -25.172 -1.104 35.387 1.00 72.06 119 MET A C 1
ATOM 928 O O . MET A 1 119 ? -25.135 -1.881 36.337 1.00 72.06 119 MET A O 1
ATOM 932 N N . ARG A 1 120 ? -25.775 0.084 35.471 1.00 72.12 120 ARG A N 1
ATOM 933 C CA . ARG A 1 120 ? -26.680 0.406 36.578 1.00 72.12 120 ARG A CA 1
ATOM 934 C C . ARG A 1 120 ? -28.005 -0.308 36.335 1.00 72.12 120 ARG A C 1
ATOM 936 O O . ARG A 1 120 ? -28.588 -0.167 35.261 1.00 72.12 120 ARG A O 1
ATOM 943 N N . CYS A 1 121 ? -28.484 -1.064 37.320 1.00 63.56 121 CYS A N 1
ATOM 944 C CA . CYS A 1 121 ? -29.835 -1.612 37.258 1.00 63.56 121 CYS A CA 1
ATOM 945 C C . CYS A 1 121 ? -30.852 -0.458 37.162 1.00 63.56 121 CYS A C 1
ATOM 947 O O . CYS A 1 121 ? -30.669 0.562 37.838 1.00 63.56 121 CYS A O 1
ATOM 949 N N . PRO A 1 122 ? -31.917 -0.580 36.346 1.00 70.75 122 PRO A N 1
ATOM 950 C CA . PRO A 1 122 ? -33.035 0.352 36.405 1.00 70.75 122 PRO A CA 1
ATOM 951 C C . PRO A 1 122 ? -33.605 0.427 37.832 1.00 70.75 122 PRO A C 1
ATOM 953 O O . PRO A 1 122 ? -33.510 -0.557 38.574 1.00 70.75 122 PRO A O 1
ATOM 956 N N . PRO A 1 123 ? -34.230 1.550 38.230 1.00 77.00 123 PRO A N 1
ATOM 957 C CA . PRO A 1 123 ? -34.888 1.644 39.529 1.00 77.00 123 PRO A CA 1
ATOM 958 C C . PRO A 1 123 ? -35.863 0.475 39.733 1.00 77.00 123 PRO A C 1
ATOM 960 O O . PRO A 1 123 ? -36.729 0.238 38.893 1.00 77.00 123 PRO A O 1
ATOM 963 N N . GLY A 1 124 ? -35.701 -0.262 40.834 1.00 71.25 124 GLY A N 1
ATOM 964 C CA . GLY A 1 124 ? -36.517 -1.438 41.160 1.00 71.25 124 GLY A CA 1
ATOM 965 C C . GLY A 1 124 ? -35.928 -2.795 40.751 1.00 71.25 124 GLY A C 1
ATOM 966 O O . GLY A 1 124 ? -36.552 -3.810 41.040 1.00 71.25 124 GLY A O 1
ATOM 967 N N . TYR A 1 125 ? -34.743 -2.839 40.131 1.00 70.12 125 TYR A N 1
ATOM 968 C CA . TYR A 1 125 ? -34.040 -4.081 39.788 1.00 70.12 125 TYR A CA 1
ATOM 969 C C . TYR A 1 125 ? -32.751 -4.228 40.613 1.00 70.12 125 TYR A C 1
ATOM 971 O O . TYR A 1 125 ? -32.045 -3.247 40.846 1.00 70.12 125 TYR A O 1
ATOM 979 N N . GLN A 1 126 ? -32.429 -5.456 41.025 1.00 73.81 126 GLN A N 1
ATOM 980 C CA . GLN A 1 126 ? -31.161 -5.825 41.665 1.00 73.81 126 GLN A CA 1
ATOM 981 C C . GLN A 1 126 ? -30.516 -6.981 40.894 1.00 73.81 126 GLN A C 1
ATOM 983 O O . GLN A 1 126 ? -31.225 -7.773 40.272 1.00 73.81 126 GLN A O 1
ATOM 988 N N . ARG A 1 127 ? -29.182 -7.083 40.910 1.00 66.00 127 ARG A N 1
ATOM 989 C CA . ARG A 1 127 ? -28.492 -8.242 40.327 1.00 66.00 127 ARG A CA 1
ATOM 990 C C . ARG A 1 127 ? -28.544 -9.403 41.315 1.00 66.00 127 ARG A C 1
ATOM 992 O O . ARG A 1 127 ? -28.146 -9.232 42.464 1.00 66.00 127 ARG A O 1
ATOM 999 N N . ASP A 1 128 ? -28.958 -10.574 40.848 1.00 67.75 128 ASP A N 1
ATOM 1000 C CA . ASP A 1 128 ? -28.735 -11.815 41.584 1.00 67.75 128 ASP A CA 1
ATOM 1001 C C . ASP A 1 128 ? -27.245 -12.175 41.484 1.00 67.75 128 ASP A C 1
ATOM 1003 O O . ASP A 1 128 ? -26.709 -12.401 40.395 1.00 67.75 128 ASP A O 1
ATOM 1007 N N . LEU A 1 129 ? -26.551 -12.168 42.623 1.00 66.19 129 LEU A N 1
ATOM 1008 C CA . LEU A 1 129 ? -25.200 -12.715 42.729 1.00 66.19 129 LEU A CA 1
ATOM 1009 C C . LEU A 1 129 ? -25.288 -14.239 42.557 1.00 66.19 129 LEU A C 1
ATOM 1011 O O . LEU A 1 129 ? -26.134 -14.855 43.209 1.00 66.19 129 LEU A O 1
ATOM 1015 N N . PRO A 1 130 ? -24.424 -14.877 41.743 1.00 55.53 130 PRO A N 1
ATOM 1016 C CA . PRO A 1 130 ? -24.310 -16.327 41.756 1.00 55.53 130 PRO A CA 1
ATOM 1017 C C . PRO A 1 130 ? -23.876 -16.749 43.163 1.00 55.53 130 PRO A C 1
ATOM 1019 O O . PRO A 1 130 ? -22.752 -16.464 43.577 1.00 55.53 130 PRO A O 1
ATOM 1022 N N . THR A 1 131 ? -24.772 -17.377 43.921 1.00 54.50 131 THR A N 1
ATOM 1023 C CA . THR A 1 131 ? -24.410 -18.056 45.166 1.00 54.50 131 THR A CA 1
ATOM 1024 C C . THR A 1 131 ? -23.484 -19.208 44.809 1.00 54.50 131 THR A C 1
ATOM 1026 O O . THR A 1 131 ? -23.929 -20.191 44.214 1.00 54.50 131 THR A O 1
ATOM 1029 N N . GLY A 1 132 ? -22.198 -19.025 45.108 1.00 47.16 132 GLY A N 1
ATOM 1030 C CA . GLY A 1 132 ? -21.226 -20.110 45.216 1.00 47.16 132 GLY A CA 1
ATOM 1031 C C . GLY A 1 132 ? -21.477 -20.934 46.467 1.00 47.16 132 GLY A C 1
ATOM 1032 O O . GLY A 1 132 ? -21.838 -20.322 47.498 1.00 47.16 132 GLY A O 1
#